Protein AF-A0A1G6G4K2-F1 (afdb_monomer)

Solvent-accessible surface area (backbone atoms only — not comparable to full-atom values): 5103 Å² total; per-residue (Å²): 109,72,59,59,55,34,24,51,53,35,23,52,51,50,18,48,46,52,71,63,44,32,59,54,34,27,72,74,48,41,71,62,18,43,54,50,33,48,52,56,51,50,49,51,42,51,49,37,29,72,76,68,59,31,24,68,57,58,91,96,34,83,65,54,43,59,48,47,19,47,51,56,34,48,53,53,48,49,60,59,50,51,68,68,55,38,76,73,57,52,60,73,73,58,134

Sequence (95 aa):
MKQYLSTFAGSAICGGFAFGIWPELWKTYGLMGGWLAATLIIGIMWYMNHYHGAILNPPGKIWLDQGWCIGSAGIAWELSAFKAISPTSFMQYLP

Mean predicted aligned error: 7.62 Å

Organism: Bacteroides ovatus (NCBI:txid28116)

Structure (mmCIF, N/CA/C/O backbone):
data_AF-A0A1G6G4K2-F1
#
_entry.id   AF-A0A1G6G4K2-F1
#
loop_
_atom_site.group_PDB
_atom_site.id
_atom_site.type_symbol
_atom_site.label_atom_id
_atom_site.label_alt_id
_atom_site.label_comp_id
_atom_site.label_asym_id
_atom_site.label_entity_id
_atom_site.label_seq_id
_atom_site.pdbx_PDB_ins_code
_atom_site.Cartn_x
_atom_site.Cartn_y
_atom_site.Cartn_z
_atom_site.occupancy
_atom_site.B_iso_or_equiv
_atom_site.auth_seq_id
_atom_site.auth_comp_id
_atom_site.auth_asym_id
_atom_site.auth_atom_id
_atom_site.pdbx_PDB_model_num
ATOM 1 N N . MET A 1 1 ? -9.466 10.685 16.788 1.00 62.81 1 MET A N 1
ATOM 2 C CA . MET A 1 1 ? -8.513 11.450 15.943 1.00 62.81 1 MET A CA 1
ATOM 3 C C . MET A 1 1 ? -7.294 10.633 15.520 1.00 62.81 1 MET A C 1
ATOM 5 O O . MET A 1 1 ? -7.089 10.507 14.324 1.00 62.81 1 MET A O 1
ATOM 9 N N . LYS A 1 2 ? -6.526 10.028 16.443 1.00 79.88 2 LYS A N 1
ATOM 10 C CA . LYS A 1 2 ? -5.304 9.258 16.108 1.00 79.88 2 LYS A CA 1
ATOM 11 C C . LYS A 1 2 ? -5.512 8.161 15.046 1.00 79.88 2 LYS A C 1
ATOM 13 O O . LYS A 1 2 ? -4.733 8.070 14.109 1.00 79.88 2 LYS A O 1
ATOM 18 N N . GLN A 1 3 ? -6.601 7.396 15.143 1.00 81.69 3 GLN A N 1
ATOM 19 C CA . GLN A 1 3 ? -6.913 6.316 14.194 1.00 81.69 3 GLN A CA 1
ATOM 20 C C . GLN A 1 3 ? -7.269 6.806 12.782 1.00 81.69 3 GLN A C 1
ATOM 22 O O . GLN A 1 3 ? -6.944 6.135 11.811 1.00 81.69 3 GLN A O 1
ATOM 27 N N . TYR A 1 4 ? -7.891 7.981 12.649 1.00 84.19 4 TYR A N 1
ATOM 28 C CA . TYR A 1 4 ? -8.220 8.558 11.340 1.00 84.19 4 TYR A CA 1
ATOM 29 C C . TYR A 1 4 ? -6.984 9.131 10.647 1.00 84.19 4 TYR A C 1
ATOM 31 O O . TYR A 1 4 ? -6.818 8.946 9.448 1.00 84.19 4 TYR A O 1
ATOM 39 N N . LEU A 1 5 ? -6.087 9.759 11.412 1.00 85.94 5 LEU A N 1
ATOM 40 C CA . LEU A 1 5 ? -4.773 10.185 10.924 1.00 85.94 5 LEU A CA 1
ATOM 41 C C . LEU A 1 5 ? -3.924 8.992 10.478 1.00 85.94 5 LEU A C 1
ATOM 43 O O . LEU A 1 5 ? -3.352 9.031 9.394 1.00 85.94 5 LEU A O 1
ATOM 47 N N . SER A 1 6 ? -3.899 7.919 11.277 1.00 86.75 6 SER A N 1
ATOM 48 C CA . SER A 1 6 ? -3.249 6.665 10.887 1.00 86.75 6 SER A CA 1
ATOM 49 C C . SER A 1 6 ? -3.871 6.105 9.615 1.00 86.75 6 SER A C 1
ATOM 51 O O . SER A 1 6 ? -3.154 5.857 8.663 1.00 86.75 6 SER A O 1
ATOM 53 N N . THR A 1 7 ? -5.202 6.008 9.554 1.00 87.62 7 THR A N 1
ATOM 54 C CA . THR A 1 7 ? -5.924 5.510 8.373 1.00 87.62 7 THR A CA 1
ATOM 55 C C . THR A 1 7 ? -5.589 6.305 7.123 1.00 87.62 7 THR A C 1
ATOM 57 O O . THR A 1 7 ? -5.340 5.718 6.074 1.00 87.62 7 THR A O 1
ATOM 60 N N . PHE A 1 8 ? -5.551 7.630 7.229 1.00 86.62 8 PHE A N 1
ATOM 61 C CA . PHE A 1 8 ? -5.174 8.500 6.126 1.00 86.62 8 PHE A CA 1
ATOM 62 C C . PHE A 1 8 ? -3.728 8.244 5.674 1.00 86.62 8 PHE A C 1
ATOM 64 O O . PHE A 1 8 ? -3.496 7.966 4.500 1.00 86.62 8 PHE A O 1
ATOM 71 N N . ALA A 1 9 ? -2.766 8.267 6.602 1.00 87.94 9 ALA A N 1
ATOM 72 C CA . ALA A 1 9 ? -1.354 8.042 6.294 1.00 87.94 9 ALA A CA 1
ATOM 73 C C . ALA A 1 9 ? -1.085 6.622 5.762 1.00 87.94 9 ALA A C 1
ATOM 75 O O . ALA A 1 9 ? -0.389 6.454 4.764 1.00 87.94 9 ALA A O 1
ATOM 76 N N . GLY A 1 10 ? -1.679 5.607 6.388 1.00 87.75 10 GLY A N 1
ATOM 77 C CA . GLY A 1 10 ? -1.596 4.207 5.988 1.00 87.75 10 GLY A CA 1
ATOM 78 C C . GLY A 1 10 ? -2.177 3.979 4.598 1.00 87.75 10 GLY A C 1
ATOM 79 O O . GLY A 1 10 ? -1.519 3.357 3.770 1.00 87.75 10 GLY A O 1
ATOM 80 N N . SER A 1 11 ? -3.343 4.564 4.298 1.00 87.25 11 SER A N 1
ATOM 81 C CA . SER A 1 11 ? -3.946 4.502 2.957 1.00 87.25 11 SER A CA 1
ATOM 82 C C . SER A 1 11 ? -3.059 5.170 1.905 1.00 87.25 11 SER A C 1
ATOM 84 O O . SER A 1 11 ? -2.873 4.618 0.825 1.00 87.25 11 SER A O 1
ATOM 86 N N . ALA A 1 12 ? -2.457 6.321 2.223 1.00 87.06 12 ALA A N 1
ATOM 87 C CA . ALA A 1 12 ? -1.549 7.015 1.311 1.00 87.06 12 ALA A CA 1
ATOM 88 C C . ALA A 1 12 ? -0.275 6.203 1.018 1.00 87.06 12 ALA A C 1
ATOM 90 O O . ALA A 1 12 ? 0.147 6.126 -0.133 1.00 87.06 12 ALA A O 1
ATOM 91 N N . ILE A 1 13 ? 0.318 5.560 2.030 1.00 87.81 13 ILE A N 1
ATOM 92 C CA . ILE A 1 13 ? 1.513 4.713 1.869 1.00 87.81 13 ILE A CA 1
ATOM 93 C C . ILE A 1 13 ? 1.183 3.456 1.058 1.00 87.81 13 ILE A C 1
ATOM 95 O O . ILE A 1 13 ? 1.866 3.149 0.081 1.00 87.81 13 ILE A O 1
ATOM 99 N N . CYS A 1 14 ? 0.119 2.747 1.438 1.00 89.56 14 CYS A N 1
ATOM 100 C CA . CYS A 1 14 ? -0.327 1.528 0.763 1.00 89.56 14 CYS A CA 1
ATOM 101 C C . CYS A 1 14 ? -0.682 1.810 -0.709 1.00 89.56 14 CYS A C 1
ATOM 103 O O . CYS A 1 14 ? -0.215 1.110 -1.610 1.00 89.56 14 CYS A O 1
ATOM 105 N N . GLY A 1 15 ? -1.406 2.900 -0.964 1.00 87.06 15 GLY A N 1
ATOM 106 C CA . GLY A 1 15 ? -1.710 3.385 -2.302 1.00 87.06 15 GLY A CA 1
ATOM 107 C C . GLY A 1 15 ? -0.475 3.794 -3.100 1.00 87.06 15 GLY A C 1
ATOM 108 O O . GLY A 1 15 ? -0.310 3.378 -4.243 1.00 87.06 15 GLY A O 1
ATOM 109 N N . GLY A 1 16 ? 0.427 4.565 -2.491 1.00 85.94 16 GLY A N 1
ATOM 110 C CA . GLY A 1 16 ? 1.663 5.020 -3.128 1.00 85.94 16 GLY A CA 1
ATOM 111 C C . GLY A 1 16 ? 2.545 3.864 -3.596 1.00 85.94 16 GLY A C 1
ATOM 112 O O . GLY A 1 16 ? 3.065 3.904 -4.708 1.00 85.94 16 GLY A O 1
ATOM 113 N N . PHE A 1 17 ? 2.659 2.792 -2.808 1.00 88.75 17 PHE A N 1
ATOM 114 C CA . PHE A 1 17 ? 3.367 1.592 -3.251 1.00 88.75 17 PHE A CA 1
ATOM 115 C C . PHE A 1 17 ? 2.632 0.864 -4.378 1.00 88.75 17 PHE A C 1
ATOM 117 O O . PHE A 1 17 ? 3.262 0.493 -5.370 1.00 88.75 17 PHE A O 1
ATOM 124 N N . ALA A 1 18 ? 1.312 0.695 -4.263 1.00 90.38 18 ALA A N 1
ATOM 125 C CA . ALA A 1 18 ? 0.519 0.003 -5.274 1.00 90.38 18 ALA A CA 1
ATOM 126 C C . ALA A 1 18 ? 0.568 0.708 -6.638 1.00 90.38 18 ALA A C 1
ATOM 128 O O . ALA A 1 18 ? 0.814 0.053 -7.643 1.00 90.38 18 ALA A O 1
ATOM 129 N N . PHE A 1 19 ? 0.400 2.029 -6.690 1.00 88.69 19 PHE A N 1
ATOM 130 C CA . PHE A 1 19 ? 0.364 2.772 -7.956 1.00 88.69 19 PHE A CA 1
ATOM 131 C C . PHE A 1 19 ? 1.736 3.292 -8.408 1.00 88.69 19 PHE A C 1
ATOM 133 O O . PHE A 1 19 ? 1.921 3.547 -9.593 1.00 88.69 19 PHE A O 1
ATOM 140 N N . GLY A 1 20 ? 2.713 3.409 -7.505 1.00 87.06 20 GLY A N 1
ATOM 141 C CA . GLY A 1 20 ? 4.065 3.869 -7.832 1.00 87.06 20 GLY A CA 1
ATOM 142 C C . G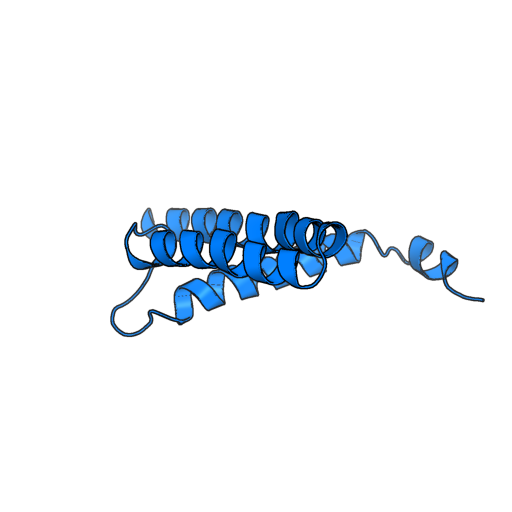LY A 1 20 ? 5.054 2.752 -8.175 1.00 87.06 20 GLY A C 1
ATOM 143 O O . GLY A 1 20 ? 5.879 2.930 -9.064 1.00 87.06 20 GLY A O 1
ATOM 144 N 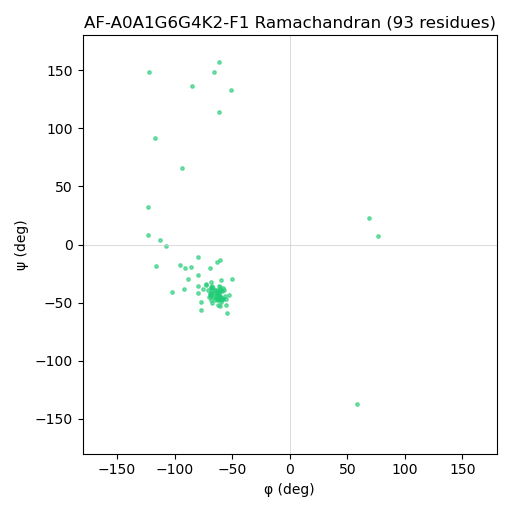N . ILE A 1 21 ? 4.992 1.599 -7.494 1.00 89.75 21 ILE A N 1
ATOM 145 C CA . ILE A 1 21 ? 5.983 0.517 -7.660 1.00 89.75 21 ILE A CA 1
ATOM 146 C C . ILE A 1 21 ? 5.448 -0.625 -8.523 1.00 89.75 21 ILE A C 1
ATOM 148 O O . ILE A 1 21 ? 6.185 -1.150 -9.358 1.00 89.75 21 ILE A O 1
ATOM 152 N N . TRP A 1 22 ? 4.179 -1.016 -8.358 1.00 91.75 22 TRP A N 1
ATOM 153 C CA . TRP A 1 22 ? 3.615 -2.131 -9.130 1.00 91.75 22 TRP A CA 1
ATOM 154 C C . TRP A 1 22 ? 3.761 -1.925 -10.644 1.00 91.75 22 TRP A C 1
ATOM 156 O O . TRP A 1 22 ? 4.242 -2.852 -11.304 1.00 91.75 22 TRP A O 1
ATOM 166 N N . PRO A 1 23 ? 3.434 -0.751 -11.229 1.00 89.69 23 PRO A N 1
ATOM 167 C CA . PRO A 1 23 ? 3.559 -0.573 -12.674 1.00 89.69 23 PRO A CA 1
ATOM 168 C C . PRO A 1 23 ? 4.998 -0.740 -13.167 1.00 89.69 23 PRO A C 1
ATOM 170 O O . PRO A 1 23 ? 5.210 -1.317 -14.229 1.00 89.69 23 PRO A O 1
ATOM 173 N N . GLU A 1 24 ? 5.991 -0.303 -12.392 1.00 91.25 24 GLU A N 1
ATOM 174 C CA . GLU A 1 24 ? 7.407 -0.441 -12.747 1.00 91.25 24 GLU A CA 1
ATOM 175 C C . GLU A 1 24 ? 7.887 -1.896 -12.655 1.00 91.25 24 GLU A C 1
ATOM 177 O O . GLU A 1 24 ? 8.598 -2.374 -13.543 1.00 91.25 24 GLU A O 1
ATOM 182 N N . LEU A 1 25 ? 7.431 -2.648 -11.646 1.00 92.44 25 LEU A N 1
ATOM 183 C CA . LEU A 1 25 ? 7.693 -4.089 -11.554 1.00 92.44 25 LEU A CA 1
ATOM 184 C C . LEU A 1 25 ? 7.062 -4.852 -12.722 1.00 92.44 25 LEU A C 1
ATOM 186 O O . LEU A 1 25 ? 7.716 -5.714 -13.311 1.00 92.44 25 LEU A O 1
ATOM 190 N N . TRP A 1 26 ? 5.826 -4.513 -13.095 1.00 92.81 26 TRP A N 1
ATOM 191 C CA . TRP A 1 26 ? 5.161 -5.091 -14.264 1.00 92.81 26 TRP A CA 1
ATOM 192 C C . TRP A 1 26 ? 5.901 -4.762 -15.563 1.00 92.81 26 TRP A C 1
ATOM 194 O O . TRP A 1 26 ? 6.144 -5.655 -16.369 1.00 92.81 26 TRP A O 1
ATOM 204 N N . LYS A 1 27 ? 6.303 -3.503 -15.771 1.00 92.81 27 LYS A N 1
ATOM 205 C CA . LYS A 1 27 ? 7.070 -3.097 -16.961 1.00 92.81 27 LYS A CA 1
ATOM 206 C C . LYS A 1 27 ? 8.401 -3.842 -17.067 1.00 92.81 27 LYS A C 1
ATOM 208 O O . LYS A 1 27 ? 8.789 -4.228 -18.163 1.00 92.81 27 LYS A O 1
ATOM 213 N N . THR A 1 28 ? 9.081 -4.053 -15.941 1.00 95.12 28 THR A N 1
ATOM 214 C CA . THR A 1 28 ? 10.425 -4.649 -15.912 1.00 95.12 28 THR A CA 1
ATOM 215 C C . THR A 1 28 ? 10.397 -6.171 -16.056 1.00 95.12 28 THR A C 1
ATOM 217 O O . THR A 1 28 ? 11.223 -6.738 -16.767 1.00 95.12 28 THR A O 1
ATOM 220 N N . TYR A 1 29 ? 9.456 -6.847 -15.391 1.00 93.81 29 TYR A N 1
ATOM 221 C CA . TYR A 1 29 ? 9.449 -8.312 -15.260 1.00 93.81 29 TYR A CA 1
ATOM 222 C C . TYR A 1 29 ? 8.161 -8.977 -15.781 1.00 93.81 29 TYR A C 1
ATOM 224 O O . TYR A 1 29 ? 7.945 -10.173 -15.570 1.00 93.81 29 TYR A O 1
ATOM 232 N N . GLY A 1 30 ? 7.276 -8.223 -16.437 1.00 92.81 30 GLY A N 1
ATOM 233 C CA . GLY A 1 30 ? 6.017 -8.715 -16.995 1.00 92.81 30 GLY A CA 1
ATOM 234 C C . GLY A 1 30 ? 5.103 -9.342 -15.941 1.00 92.81 30 GLY A C 1
ATOM 235 O O . GLY A 1 30 ? 4.974 -8.852 -14.817 1.00 92.81 30 GLY A O 1
ATOM 236 N N . LEU A 1 31 ? 4.497 -10.478 -16.296 1.00 93.69 31 LEU A N 1
ATOM 237 C CA . LEU A 1 31 ? 3.587 -11.218 -15.419 1.00 93.69 31 LEU A CA 1
ATOM 238 C C . LEU A 1 31 ? 4.243 -11.609 -14.084 1.00 93.69 31 LEU A C 1
ATOM 240 O O . LEU A 1 31 ? 3.604 -11.503 -13.039 1.00 93.69 31 LEU A O 1
ATOM 244 N N . MET A 1 32 ? 5.520 -12.010 -14.100 1.00 94.81 32 MET A N 1
ATOM 245 C CA . MET A 1 32 ? 6.261 -12.330 -12.872 1.00 94.81 32 MET A CA 1
ATOM 246 C C . MET A 1 32 ? 6.410 -11.103 -11.971 1.00 94.81 32 MET A C 1
ATOM 248 O O . MET A 1 32 ? 6.241 -11.212 -10.759 1.00 94.81 32 MET A O 1
ATOM 252 N N . GLY A 1 33 ? 6.655 -9.931 -12.560 1.00 93.19 33 GLY A N 1
ATOM 253 C CA . GLY A 1 33 ? 6.667 -8.655 -11.845 1.00 93.19 33 GLY A CA 1
ATOM 254 C C . GLY A 1 33 ? 5.327 -8.329 -11.199 1.00 93.19 33 GLY A C 1
ATOM 255 O O . GLY A 1 33 ? 5.296 -7.887 -10.055 1.00 93.19 33 GLY A O 1
ATOM 256 N N . GLY A 1 34 ? 4.221 -8.621 -11.888 1.00 91.38 34 GLY A N 1
ATOM 257 C CA . GLY A 1 34 ? 2.872 -8.489 -11.337 1.00 91.38 34 GLY A CA 1
ATOM 258 C C . GLY A 1 34 ? 2.619 -9.383 -10.124 1.00 91.38 34 GLY A C 1
ATOM 259 O O . GLY A 1 34 ? 2.133 -8.904 -9.103 1.00 91.38 34 GLY A O 1
ATOM 260 N N . TRP A 1 35 ? 2.991 -10.663 -10.199 1.00 92.75 35 TRP A N 1
ATOM 261 C CA . TRP A 1 35 ? 2.862 -11.593 -9.068 1.00 92.75 35 TRP A CA 1
ATOM 262 C C . TRP A 1 35 ? 3.756 -11.211 -7.886 1.00 92.75 35 TRP A C 1
ATOM 264 O O . TRP A 1 35 ? 3.331 -11.293 -6.730 1.00 92.75 35 TRP A O 1
ATOM 274 N N . LEU A 1 36 ? 4.977 -10.752 -8.167 1.00 93.38 36 LEU A N 1
ATOM 275 C CA . LEU A 1 36 ? 5.901 -10.263 -7.150 1.00 93.38 36 LEU A CA 1
ATOM 276 C C . LEU A 1 36 ? 5.349 -9.008 -6.461 1.00 93.38 36 LEU A C 1
ATOM 278 O O . LEU A 1 36 ? 5.334 -8.940 -5.234 1.00 93.38 36 LEU A O 1
ATOM 282 N N . ALA A 1 37 ? 4.841 -8.050 -7.238 1.00 93.00 37 ALA A N 1
ATOM 283 C CA . ALA A 1 37 ? 4.208 -6.840 -6.729 1.00 93.00 37 ALA A CA 1
ATOM 284 C C . ALA A 1 37 ? 2.973 -7.163 -5.876 1.00 93.00 37 ALA A C 1
ATOM 286 O O . ALA A 1 37 ? 2.855 -6.648 -4.767 1.00 93.00 37 ALA A O 1
ATOM 287 N N . ALA A 1 38 ? 2.103 -8.069 -6.331 1.00 90.62 38 ALA A N 1
ATOM 288 C CA . ALA A 1 38 ? 0.949 -8.518 -5.556 1.00 90.62 38 ALA A CA 1
ATOM 289 C C . ALA A 1 38 ? 1.377 -9.118 -4.208 1.00 90.62 38 ALA A C 1
ATOM 291 O O . ALA A 1 38 ? 0.853 -8.751 -3.161 1.00 90.62 38 ALA A O 1
ATOM 292 N N . THR A 1 39 ? 2.377 -9.997 -4.213 1.00 90.88 39 THR A N 1
ATOM 293 C CA . THR A 1 39 ? 2.822 -10.678 -2.990 1.00 90.88 39 THR A CA 1
ATOM 294 C C . THR A 1 39 ? 3.484 -9.711 -2.012 1.00 90.88 39 THR A C 1
ATOM 296 O O . THR A 1 39 ? 3.148 -9.699 -0.830 1.00 90.88 39 THR A O 1
ATOM 299 N N . LEU A 1 40 ? 4.410 -8.881 -2.493 1.00 91.12 40 LEU A N 1
ATOM 300 C CA . LEU A 1 40 ? 5.182 -7.985 -1.636 1.00 91.12 40 LEU A CA 1
ATOM 301 C C . LEU A 1 40 ? 4.370 -6.764 -1.211 1.00 91.12 40 LEU A C 1
ATOM 303 O O . LEU A 1 40 ? 4.307 -6.454 -0.028 1.00 91.12 40 LEU A O 1
ATOM 307 N N . ILE A 1 41 ? 3.728 -6.070 -2.149 1.00 91.19 41 ILE A N 1
ATOM 308 C CA . ILE A 1 41 ? 3.032 -4.817 -1.849 1.00 91.19 41 ILE A CA 1
ATOM 309 C C . ILE A 1 41 ? 1.704 -5.121 -1.165 1.00 91.19 41 ILE A C 1
ATOM 311 O O . ILE A 1 41 ? 1.479 -4.661 -0.048 1.00 91.19 41 ILE A O 1
ATOM 315 N N . ILE A 1 42 ? 0.834 -5.927 -1.785 1.00 90.31 42 ILE A N 1
ATOM 316 C CA . ILE A 1 42 ? -0.483 -6.206 -1.194 1.00 90.31 42 ILE A CA 1
ATOM 317 C C . ILE A 1 42 ? -0.341 -7.066 0.053 1.00 90.31 42 ILE A C 1
ATOM 319 O O . ILE A 1 42 ? -0.971 -6.743 1.050 1.00 90.31 42 ILE A O 1
ATOM 323 N N . GLY A 1 43 ? 0.517 -8.089 0.055 1.00 89.62 43 GLY A N 1
ATOM 324 C CA . GLY A 1 43 ? 0.710 -8.945 1.231 1.00 89.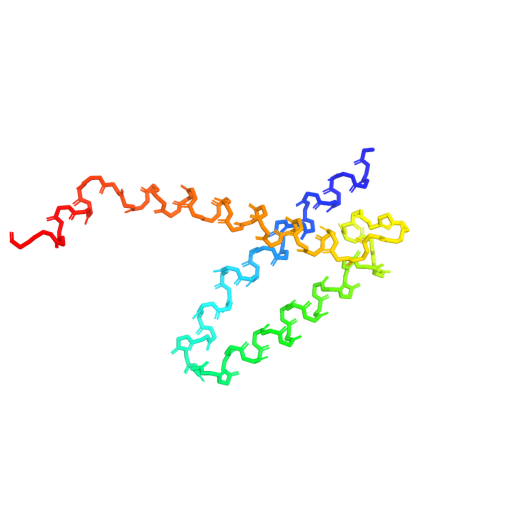62 43 GLY A CA 1
ATOM 325 C C . GLY A 1 43 ? 1.231 -8.194 2.463 1.00 89.62 43 GLY A C 1
ATOM 326 O O . GLY A 1 43 ? 0.678 -8.346 3.553 1.00 89.62 43 GLY A O 1
ATOM 327 N N . ILE A 1 44 ? 2.251 -7.338 2.309 1.00 89.94 44 ILE A N 1
ATOM 328 C CA . ILE A 1 44 ? 2.787 -6.557 3.438 1.00 89.94 44 ILE A CA 1
ATOM 329 C C . ILE A 1 44 ? 1.772 -5.502 3.889 1.00 89.94 44 ILE A C 1
ATOM 331 O O . ILE A 1 44 ? 1.550 -5.346 5.091 1.00 89.94 44 ILE A O 1
ATOM 335 N N . MET A 1 45 ? 1.120 -4.799 2.956 1.00 88.94 45 MET A N 1
ATOM 336 C CA . MET A 1 45 ? 0.124 -3.782 3.311 1.00 88.94 45 MET A CA 1
ATOM 337 C C . MET A 1 45 ? -1.113 -4.394 3.974 1.00 88.94 45 MET A C 1
ATOM 339 O O . MET A 1 45 ? -1.598 -3.839 4.953 1.00 88.94 45 MET A O 1
ATOM 343 N N . TRP A 1 46 ? -1.558 -5.568 3.527 1.00 87.88 46 TRP A N 1
ATOM 344 C CA . TRP A 1 46 ? -2.608 -6.359 4.172 1.00 87.88 46 TRP A CA 1
ATOM 345 C C . TRP A 1 46 ? -2.251 -6.629 5.637 1.00 87.88 46 TRP A C 1
ATOM 347 O O . TRP A 1 46 ? -3.004 -6.287 6.549 1.00 87.88 46 TRP A O 1
ATOM 357 N N . TYR A 1 47 ? -1.051 -7.159 5.896 1.00 89.06 47 TYR A N 1
ATOM 358 C CA . TYR A 1 47 ? -0.607 -7.410 7.267 1.00 89.06 47 TYR A CA 1
ATOM 359 C C . TYR A 1 47 ? -0.592 -6.129 8.120 1.00 89.06 47 TYR A C 1
ATOM 361 O O . TYR A 1 47 ? -1.109 -6.104 9.241 1.00 89.06 47 TYR A O 1
ATOM 369 N N . MET A 1 48 ? -0.043 -5.045 7.570 1.00 87.06 48 MET A N 1
ATOM 370 C CA . MET A 1 48 ? 0.029 -3.746 8.237 1.00 87.06 48 MET A CA 1
ATOM 371 C C . MET A 1 48 ? -1.353 -3.171 8.572 1.00 87.06 48 MET A C 1
ATOM 373 O O . MET A 1 48 ? -1.563 -2.657 9.676 1.00 87.06 48 MET A O 1
ATOM 377 N N . ASN A 1 49 ? -2.297 -3.279 7.638 1.00 87.00 49 ASN A N 1
ATOM 378 C CA . ASN A 1 49 ? -3.644 -2.737 7.764 1.00 87.00 49 ASN A CA 1
ATOM 379 C C . ASN A 1 49 ? -4.457 -3.507 8.807 1.00 87.00 49 ASN A C 1
ATOM 381 O O . ASN A 1 49 ? -5.050 -2.886 9.688 1.00 87.00 49 ASN A O 1
ATOM 385 N N . HIS A 1 50 ? -4.408 -4.842 8.790 1.00 84.94 50 HIS A N 1
ATOM 386 C CA . HIS A 1 50 ? -5.275 -5.638 9.662 1.00 84.94 50 HIS A CA 1
ATOM 387 C C . HIS A 1 50 ? -4.696 -5.938 11.041 1.00 84.94 50 HIS A C 1
ATOM 389 O O . HIS A 1 50 ? -5.472 -6.095 11.983 1.00 84.94 50 HIS A O 1
ATOM 395 N N . TYR A 1 51 ? -3.369 -6.033 11.178 1.00 86.19 51 TYR A N 1
ATOM 396 C CA . TYR A 1 51 ? -2.738 -6.512 12.416 1.00 86.19 51 TYR A CA 1
ATOM 397 C C . TYR A 1 51 ? -1.876 -5.464 13.122 1.00 86.19 51 TYR A C 1
ATOM 399 O O . TYR A 1 51 ? -1.618 -5.603 14.314 1.00 86.19 51 TYR A O 1
ATOM 407 N N . HIS A 1 52 ? -1.455 -4.404 12.426 1.00 85.38 52 HIS A N 1
ATOM 408 C CA . HIS A 1 52 ? -0.657 -3.316 13.009 1.00 85.38 52 HIS A CA 1
ATOM 409 C C . HIS A 1 52 ? -1.436 -2.005 13.188 1.00 85.38 52 HIS A C 1
ATOM 411 O O . HIS A 1 52 ? -0.893 -1.029 13.702 1.00 85.38 52 HIS A O 1
ATOM 417 N N . GLY A 1 53 ? -2.709 -1.975 12.782 1.00 81.19 53 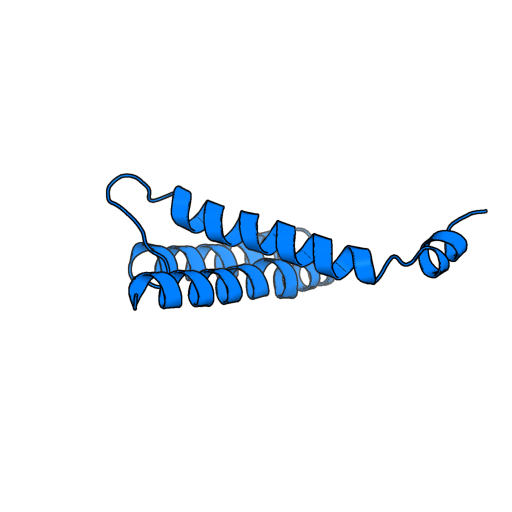GLY A N 1
ATOM 418 C CA . GLY A 1 53 ? -3.583 -0.816 12.961 1.00 81.19 53 GLY A CA 1
ATOM 419 C C . GLY A 1 53 ? -3.198 0.388 12.103 1.00 81.19 53 GLY A C 1
ATOM 420 O O . GLY A 1 53 ? -3.561 1.513 12.452 1.00 81.19 53 GLY A O 1
ATOM 421 N N . ALA A 1 54 ? -2.481 0.171 10.991 1.00 84.38 54 ALA A N 1
ATOM 422 C CA . ALA A 1 54 ? -2.171 1.235 10.038 1.00 84.38 54 ALA A CA 1
ATOM 423 C C . ALA A 1 54 ? -3.460 1.875 9.498 1.00 84.38 54 ALA A C 1
ATOM 425 O O . ALA A 1 54 ? -3.538 3.096 9.377 1.00 84.38 54 ALA A O 1
ATOM 426 N N . ILE A 1 55 ? -4.496 1.063 9.273 1.00 85.19 55 ILE A N 1
ATOM 427 C CA . ILE A 1 55 ? -5.834 1.492 8.870 1.00 85.19 55 ILE A CA 1
ATOM 428 C C . ILE A 1 55 ? -6.859 1.000 9.896 1.00 85.19 55 ILE A C 1
ATOM 430 O O . ILE A 1 55 ? -6.684 -0.033 10.542 1.00 85.19 55 ILE A O 1
ATOM 434 N N . LEU A 1 56 ? -7.930 1.771 10.086 1.00 87.00 56 LEU A N 1
ATOM 435 C CA . LEU A 1 56 ? -9.069 1.358 10.892 1.00 87.00 56 LEU A CA 1
ATOM 436 C C . LEU A 1 56 ? -9.708 0.104 10.281 1.00 87.00 56 LEU A C 1
ATOM 438 O O . LEU A 1 56 ? -10.322 0.180 9.220 1.00 87.00 56 LEU A O 1
ATOM 442 N N . ASN A 1 57 ? -9.632 -1.008 11.006 1.00 87.31 57 ASN A N 1
ATOM 443 C CA . ASN A 1 57 ? -10.228 -2.283 10.622 1.00 87.31 57 ASN A CA 1
ATOM 444 C C . ASN A 1 57 ? -11.310 -2.702 11.637 1.00 87.31 57 ASN A C 1
ATOM 446 O O . ASN A 1 57 ? -10.995 -3.314 12.663 1.00 87.31 57 ASN A O 1
ATOM 450 N N . PRO A 1 58 ? -12.588 -2.336 11.428 1.00 84.81 58 PRO A N 1
ATOM 451 C CA . PRO A 1 58 ? -13.666 -2.749 12.318 1.00 84.81 58 PRO A CA 1
ATOM 452 C C . PRO A 1 58 ? -13.882 -4.273 12.279 1.00 84.81 58 PRO A C 1
ATOM 454 O O . PRO A 1 58 ? -13.745 -4.882 11.214 1.00 84.81 58 PRO A O 1
ATOM 457 N N . PRO A 1 59 ? -14.310 -4.897 13.393 1.00 86.50 59 PRO A N 1
ATOM 458 C CA . PRO A 1 59 ? -14.624 -6.323 13.420 1.00 86.50 59 PRO A CA 1
ATOM 459 C C . PRO A 1 59 ? -15.583 -6.726 12.293 1.00 86.50 59 PRO A C 1
ATOM 461 O O . PRO A 1 59 ? -16.590 -6.059 12.048 1.00 86.50 59 PRO A O 1
ATOM 464 N N . GLY A 1 60 ? -15.255 -7.815 11.593 1.00 86.31 60 GLY A N 1
ATOM 465 C CA . GLY A 1 60 ? -16.048 -8.329 10.473 1.00 86.31 60 GLY A CA 1
ATOM 466 C C . GLY A 1 60 ? -15.897 -7.566 9.150 1.00 86.31 60 GLY A C 1
ATOM 467 O O . GLY A 1 60 ? -16.626 -7.869 8.209 1.00 86.31 60 GLY A O 1
ATOM 468 N N . LYS A 1 61 ? -14.974 -6.595 9.043 1.00 85.50 61 LYS A N 1
ATOM 469 C CA . LYS A 1 61 ? -14.783 -5.759 7.840 1.00 85.50 61 LYS A CA 1
ATOM 470 C C . LYS A 1 61 ? -13.361 -5.803 7.263 1.00 85.50 61 LYS A C 1
ATOM 472 O O . LYS A 1 61 ? -12.940 -4.841 6.635 1.00 85.50 61 LYS A O 1
ATOM 477 N N . ILE A 1 62 ? -12.676 -6.942 7.396 1.00 84.00 62 ILE A N 1
ATOM 478 C CA . ILE A 1 62 ? -11.263 -7.139 7.005 1.00 84.00 62 ILE A CA 1
ATOM 479 C C . ILE A 1 62 ? -10.958 -6.928 5.511 1.00 84.00 62 ILE A C 1
ATOM 481 O O . ILE A 1 62 ? -9.811 -6.863 5.119 1.00 84.00 62 ILE A O 1
ATOM 485 N N . TRP A 1 63 ? -11.958 -6.865 4.637 1.00 82.75 63 TRP A N 1
ATOM 486 C CA . TRP A 1 63 ? -11.729 -6.567 3.215 1.00 82.75 63 TRP A CA 1
ATOM 487 C C . TRP A 1 63 ? -11.904 -5.075 2.901 1.00 82.75 63 TRP A C 1
ATOM 489 O O . TRP A 1 63 ? -11.475 -4.596 1.850 1.00 82.75 63 TRP A O 1
ATOM 499 N N . LEU A 1 64 ? -12.573 -4.335 3.791 1.00 84.62 64 LEU A N 1
ATOM 500 C CA . LEU A 1 64 ? -13.049 -2.981 3.527 1.00 84.62 64 LEU A CA 1
ATOM 501 C C . LEU A 1 64 ? -11.938 -1.938 3.675 1.00 84.62 64 LEU A C 1
ATOM 503 O O . LEU A 1 64 ? -11.901 -0.983 2.913 1.00 84.62 64 LEU A O 1
ATOM 507 N N . ASP A 1 65 ? -11.030 -2.122 4.622 1.00 83.81 65 ASP A N 1
ATOM 508 C CA . ASP A 1 65 ? -9.841 -1.294 4.844 1.00 83.81 65 ASP A CA 1
ATOM 509 C C . ASP A 1 65 ? -8.812 -1.423 3.712 1.00 83.81 65 ASP A C 1
ATOM 511 O O . ASP A 1 65 ? -8.305 -0.406 3.230 1.00 83.81 65 ASP A O 1
ATOM 515 N N . GLN A 1 66 ? -8.563 -2.639 3.213 1.00 86.12 66 GLN A N 1
ATOM 516 C CA . GLN A 1 66 ? -7.702 -2.836 2.042 1.00 86.12 66 GLN A CA 1
ATOM 517 C C . GLN A 1 66 ? -8.335 -2.238 0.776 1.00 86.12 66 GLN A C 1
ATOM 519 O O . GLN A 1 66 ? -7.667 -1.525 0.023 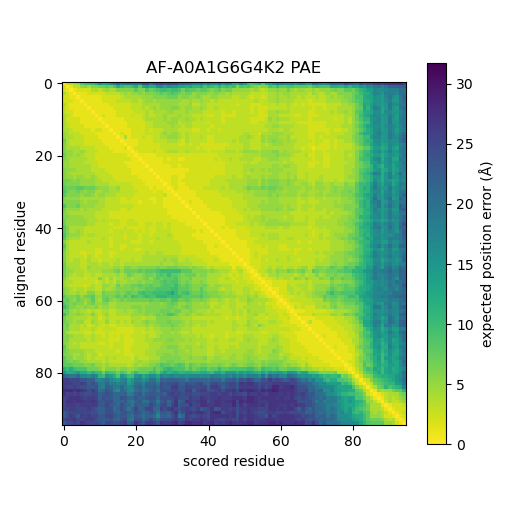1.00 86.12 66 GLN A O 1
ATOM 524 N N . GLY A 1 67 ? -9.632 -2.486 0.555 1.00 86.56 67 GLY A N 1
ATOM 525 C CA . GLY A 1 67 ? -10.379 -1.893 -0.556 1.00 86.56 67 GLY A CA 1
ATOM 526 C C . GLY A 1 67 ? -10.422 -0.364 -0.484 1.00 86.56 67 GLY A C 1
ATOM 527 O O . GLY A 1 67 ? -10.257 0.303 -1.504 1.00 86.56 67 GLY A O 1
ATOM 528 N N . TRP A 1 68 ? -10.565 0.200 0.720 1.00 86.38 68 TRP A N 1
ATOM 529 C CA . TRP A 1 68 ? -10.523 1.642 0.956 1.00 86.38 68 TRP A CA 1
ATOM 530 C C . TRP A 1 68 ? -9.168 2.244 0.586 1.00 86.38 68 TRP A C 1
ATOM 532 O O . TRP A 1 68 ? -9.135 3.239 -0.141 1.00 86.38 68 TRP A O 1
ATOM 542 N N . CYS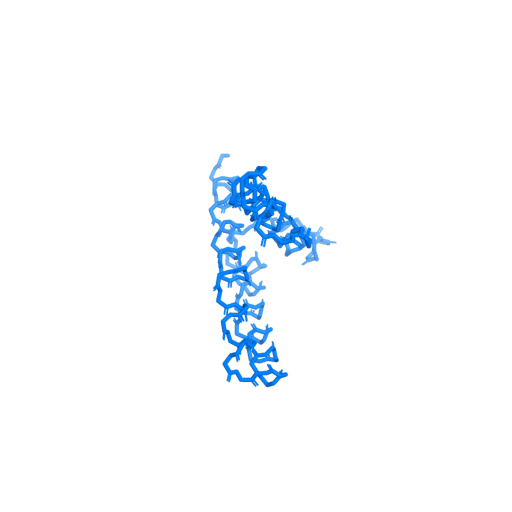 A 1 69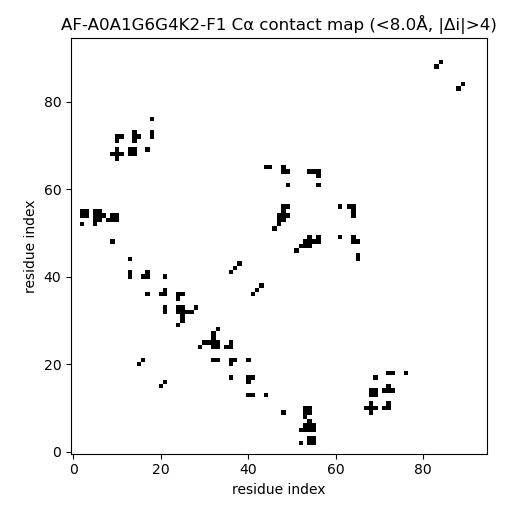 ? -8.060 1.630 1.025 1.00 88.19 69 CYS A N 1
ATOM 543 C CA . CYS A 1 69 ? -6.717 2.071 0.644 1.00 88.19 69 CYS A CA 1
ATOM 544 C C . CYS A 1 69 ? -6.572 2.131 -0.884 1.00 88.19 69 CYS A C 1
ATOM 546 O O . CYS A 1 69 ? -6.284 3.190 -1.441 1.00 88.19 69 CYS A O 1
ATOM 548 N N . ILE A 1 70 ? -6.782 0.998 -1.562 1.00 90.19 70 ILE A N 1
ATOM 549 C CA . ILE A 1 70 ? -6.486 0.876 -2.993 1.00 90.19 70 ILE A CA 1
ATOM 550 C C . ILE A 1 70 ? -7.448 1.726 -3.827 1.00 90.19 70 ILE A C 1
ATOM 552 O O . ILE A 1 70 ? -7.010 2.421 -4.740 1.00 90.19 70 ILE A O 1
ATOM 556 N N . GLY A 1 71 ? -8.741 1.728 -3.494 1.00 89.00 71 GLY A N 1
ATOM 557 C CA . GLY A 1 71 ? -9.748 2.500 -4.221 1.00 89.00 71 GLY A CA 1
ATOM 558 C C . GLY A 1 71 ? -9.536 4.009 -4.102 1.00 89.00 71 GLY A C 1
ATOM 559 O O . GLY A 1 71 ? -9.529 4.710 -5.111 1.00 89.00 71 GLY A O 1
ATOM 560 N N . SER A 1 72 ? -9.310 4.520 -2.887 1.00 87.94 72 SER A N 1
ATOM 561 C CA . SER A 1 72 ? -9.095 5.961 -2.680 1.00 87.94 72 SER A CA 1
ATOM 562 C C . SER A 1 72 ? -7.786 6.452 -3.301 1.00 87.94 72 SER A C 1
ATOM 564 O O . SER A 1 72 ? -7.758 7.520 -3.914 1.00 87.94 72 SER A O 1
ATOM 566 N N . ALA A 1 73 ? -6.719 5.655 -3.210 1.00 87.88 73 ALA A N 1
ATOM 567 C CA . ALA A 1 73 ? -5.450 5.970 -3.847 1.00 87.88 73 ALA A CA 1
ATOM 568 C C . ALA A 1 73 ? -5.522 5.901 -5.375 1.00 87.88 73 ALA A C 1
ATOM 570 O O . ALA A 1 73 ? -4.928 6.751 -6.029 1.00 87.88 73 ALA A O 1
ATOM 571 N N . GLY A 1 74 ? -6.276 4.954 -5.940 1.00 86.25 74 GLY A N 1
ATOM 572 C CA . GLY A 1 74 ? -6.500 4.866 -7.383 1.00 86.25 74 GLY A CA 1
ATOM 573 C C . GLY A 1 74 ? -7.203 6.106 -7.924 1.00 86.25 74 GLY A C 1
ATOM 574 O O . GLY A 1 74 ? -6.732 6.706 -8.884 1.00 86.25 74 GLY A O 1
ATOM 575 N N . ILE A 1 75 ? -8.253 6.565 -7.235 1.00 88.06 75 ILE A N 1
ATOM 576 C CA . ILE A 1 75 ? -8.945 7.818 -7.577 1.00 88.06 75 ILE A CA 1
ATOM 577 C C . ILE A 1 75 ? -7.9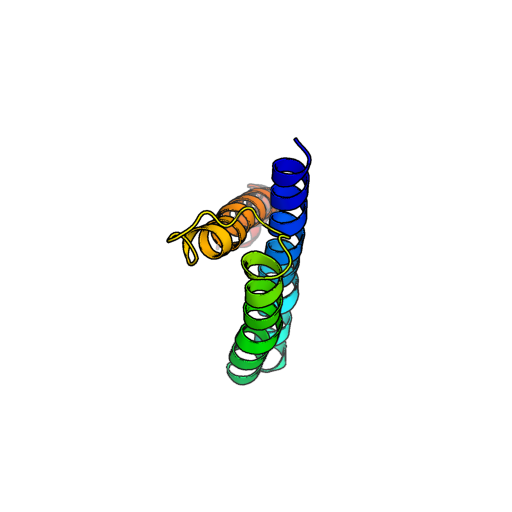78 9.009 -7.505 1.00 88.06 75 ILE A C 1
ATOM 579 O O . ILE A 1 75 ? -7.920 9.818 -8.428 1.00 88.06 75 ILE A O 1
ATOM 583 N N . ALA A 1 76 ? -7.198 9.129 -6.427 1.00 86.06 76 ALA A N 1
ATOM 584 C CA . ALA A 1 76 ? -6.237 10.222 -6.280 1.00 86.06 76 ALA A CA 1
ATOM 585 C C . ALA A 1 76 ? -5.138 10.185 -7.358 1.00 86.06 76 ALA A C 1
ATOM 587 O O . ALA A 1 76 ? -4.780 11.226 -7.915 1.00 86.06 76 ALA A O 1
ATOM 588 N N . TRP A 1 77 ? -4.635 8.990 -7.675 1.00 83.25 77 TRP A N 1
ATOM 589 C CA . TRP A 1 77 ? -3.648 8.762 -8.723 1.00 83.25 77 TRP A CA 1
ATOM 590 C C . TRP A 1 77 ? -4.189 9.194 -10.084 1.00 83.25 77 TRP A C 1
ATOM 592 O O . TRP A 1 77 ? -3.576 10.037 -10.737 1.00 83.25 77 TRP A O 1
ATOM 602 N N . GLU A 1 78 ? -5.366 8.709 -10.479 1.00 79.00 78 GLU A N 1
ATOM 603 C CA . GLU A 1 78 ? -6.002 9.094 -11.740 1.00 79.00 78 GLU A CA 1
ATOM 604 C C . GLU A 1 78 ? -6.233 10.602 -11.827 1.00 79.00 78 GLU A C 1
ATOM 606 O O . GLU A 1 78 ? -5.849 11.213 -12.819 1.00 79.00 78 GLU A O 1
ATOM 611 N N . LEU A 1 79 ? -6.769 11.240 -10.783 1.00 82.06 79 LEU A N 1
ATOM 612 C CA . LEU A 1 79 ? -6.977 12.694 -10.771 1.00 82.06 79 LEU A CA 1
ATOM 613 C C . LEU A 1 79 ? -5.666 13.479 -10.934 1.00 82.06 79 LEU A C 1
ATOM 615 O O . LEU A 1 79 ? -5.642 14.517 -11.599 1.00 82.06 79 LEU A O 1
ATOM 619 N N . SER A 1 80 ? -4.566 12.989 -10.357 1.00 74.00 80 SER A N 1
ATOM 620 C CA . SER A 1 80 ? -3.243 13.595 -10.544 1.00 74.00 80 SER A CA 1
ATOM 621 C C . SER A 1 80 ? -2.668 13.347 -11.944 1.00 74.00 80 SER A C 1
ATOM 623 O O . SER A 1 80 ? -2.061 14.251 -12.520 1.00 74.00 80 SER A O 1
ATOM 625 N N . ALA A 1 81 ? -2.933 12.179 -12.535 1.00 66.06 81 ALA A N 1
ATOM 626 C CA . ALA A 1 81 ? -2.539 11.829 -13.897 1.00 66.06 81 ALA A CA 1
ATOM 627 C C . ALA A 1 81 ? -3.366 12.568 -14.968 1.00 66.06 81 ALA A C 1
ATOM 629 O O . ALA A 1 81 ? -2.817 12.968 -15.992 1.00 66.06 81 ALA A O 1
ATOM 630 N N . PHE A 1 82 ? -4.651 12.850 -14.729 1.00 53.31 82 PHE A N 1
ATOM 631 C CA . PHE A 1 82 ? -5.488 13.667 -15.621 1.00 53.31 82 PHE A CA 1
ATOM 632 C C . PHE A 1 82 ? -4.932 15.082 -15.799 1.00 53.31 82 PHE A C 1
ATOM 634 O O . PHE A 1 82 ? -5.048 15.663 -16.873 1.00 53.31 82 PHE A O 1
ATOM 641 N N . LYS A 1 83 ? -4.252 15.625 -14.783 1.00 49.50 83 LYS A N 1
ATOM 642 C CA . LYS A 1 83 ? -3.559 16.916 -14.889 1.00 49.50 83 LYS A CA 1
ATOM 643 C C . LYS A 1 83 ? -2.327 16.862 -15.808 1.00 49.50 83 LYS A C 1
ATOM 645 O O . LYS A 1 83 ? -1.902 17.905 -16.294 1.00 49.50 83 LYS A O 1
ATOM 650 N N . ALA A 1 84 ? -1.777 15.671 -16.062 1.00 47.50 84 ALA A N 1
ATOM 651 C CA . ALA A 1 84 ? -0.692 15.438 -17.019 1.00 47.50 84 ALA A CA 1
ATOM 652 C C . ALA A 1 84 ? -1.198 15.231 -18.464 1.00 47.50 84 ALA A C 1
ATOM 654 O O . ALA A 1 84 ? -0.447 15.452 -19.417 1.00 47.50 84 ALA A O 1
ATOM 655 N N . ILE A 1 85 ? -2.480 14.886 -18.643 1.00 50.75 85 ILE A N 1
ATOM 656 C CA . ILE A 1 85 ? -3.184 14.935 -19.932 1.00 50.75 85 ILE A CA 1
ATOM 657 C C . ILE A 1 85 ? -3.891 16.294 -20.037 1.00 50.75 85 ILE A C 1
ATOM 659 O O . ILE A 1 85 ? -5.115 16.402 -20.003 1.00 50.75 85 ILE A O 1
ATOM 663 N N . SER A 1 86 ? -3.124 17.381 -20.111 1.00 54.94 86 SER A N 1
ATOM 664 C CA . SER A 1 86 ? -3.695 18.650 -20.551 1.00 54.94 86 SER A CA 1
ATOM 665 C C . SER A 1 86 ? -4.218 18.502 -21.992 1.00 54.94 86 SER A C 1
A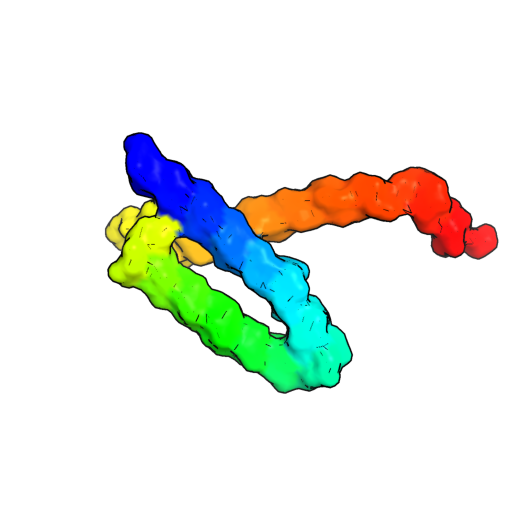TOM 667 O O . SER A 1 86 ? -3.730 17.659 -22.749 1.00 54.94 86 SER A O 1
ATOM 669 N N . PRO A 1 87 ? -5.172 19.340 -22.439 1.00 59.00 87 PRO A N 1
ATOM 670 C CA . PRO A 1 87 ? -5.617 19.346 -23.837 1.00 59.00 87 PRO A CA 1
ATOM 671 C C . PRO A 1 87 ? -4.446 19.428 -24.833 1.00 59.00 87 PRO A C 1
ATOM 673 O O . PRO A 1 87 ? -4.505 18.877 -25.928 1.00 59.00 87 PRO A O 1
ATOM 676 N N . THR A 1 88 ? -3.347 20.063 -24.419 1.00 59.56 88 THR A N 1
ATOM 677 C CA . THR A 1 88 ? -2.092 20.142 -25.170 1.00 59.56 88 THR A CA 1
ATOM 678 C C . THR A 1 88 ? -1.352 18.811 -25.317 1.00 59.56 88 THR A C 1
ATOM 680 O O . THR A 1 88 ? -0.787 18.589 -26.383 1.00 59.56 88 THR A O 1
ATOM 683 N N . SER A 1 89 ? -1.359 17.911 -24.327 1.00 57.91 89 SER A N 1
ATOM 684 C CA . SER A 1 89 ? -0.772 16.569 -24.473 1.00 57.91 89 SER A CA 1
ATOM 685 C C . SER A 1 89 ? -1.700 15.600 -25.212 1.00 57.91 89 SER A C 1
ATOM 687 O O . SER A 1 89 ? -1.206 14.719 -25.907 1.00 57.91 89 SER A O 1
ATOM 689 N N . PHE A 1 90 ? -3.024 15.795 -25.173 1.00 56.94 90 PHE A N 1
ATOM 690 C CA . PHE A 1 90 ? -3.970 15.030 -26.002 1.00 56.94 90 PHE A CA 1
ATOM 691 C C . PHE A 1 90 ? -3.847 15.359 -27.502 1.00 56.94 90 PHE A C 1
ATOM 693 O O . PHE A 1 90 ? -3.895 14.456 -28.334 1.00 56.94 90 PHE A O 1
ATOM 700 N N . MET A 1 91 ? -3.598 16.628 -27.858 1.00 59.94 91 MET A N 1
ATOM 701 C CA . MET A 1 91 ? -3.373 17.029 -29.258 1.00 59.94 91 MET A CA 1
ATOM 702 C C . MET A 1 91 ? -2.123 16.408 -29.902 1.00 59.94 91 MET A C 1
ATOM 704 O O . MET A 1 91 ? -2.021 16.415 -31.122 1.00 59.94 91 MET A O 1
ATOM 708 N N . GLN A 1 92 ? -1.193 15.843 -29.127 1.00 61.03 92 GLN A N 1
ATOM 709 C CA . GLN A 1 92 ? -0.017 15.143 -29.666 1.00 61.03 92 GLN A CA 1
ATOM 710 C C . GLN A 1 92 ? -0.318 13.710 -30.143 1.00 61.03 92 GLN A C 1
ATOM 712 O O . GLN A 1 92 ? 0.531 13.100 -30.786 1.00 61.03 92 GLN A O 1
ATOM 717 N N . TYR A 1 93 ? -1.504 13.176 -29.831 1.00 52.50 93 TYR A N 1
ATOM 718 C CA . TYR A 1 93 ? -1.943 11.824 -30.203 1.00 52.50 93 TYR A CA 1
ATOM 719 C C . TYR A 1 93 ? -3.106 11.817 -31.210 1.00 52.50 93 TYR A C 1
ATOM 721 O O . TYR A 1 93 ? -3.622 10.747 -31.536 1.00 52.50 93 TYR A O 1
ATOM 729 N N . LEU A 1 94 ? -3.536 12.987 -31.696 1.00 48.62 94 LEU A N 1
ATOM 730 C CA . LEU A 1 94 ? -4.479 13.090 -32.810 1.00 48.62 94 LEU A CA 1
ATOM 731 C C . LEU A 1 94 ? -3.700 13.017 -34.141 1.00 48.62 94 LEU A C 1
ATOM 733 O O . LEU A 1 94 ? -2.633 13.627 -34.222 1.00 48.62 94 LEU A O 1
ATOM 737 N N . PRO A 1 95 ? -4.186 12.252 -35.139 1.00 54.69 95 PRO A N 1
ATOM 738 C CA . PRO A 1 95 ? -3.534 12.111 -36.443 1.00 54.69 95 PRO A CA 1
ATOM 739 C C . PRO A 1 95 ? -3.514 13.412 -37.254 1.00 54.69 95 PRO A C 1
ATOM 741 O O . PRO A 1 95 ? -4.447 14.234 -37.093 1.00 54.69 95 PRO A O 1
#

Secondary structure (DSSP, 8-state):
-HHHHHHHHHHHHHHHHHHHTHHHHHHHHHHHHHHHHIIIIIHHHHHHHHHS-SS---TT-TTHHHHHHHHHHHHHHHHHHHTTS-HHHHTTS--

Radius of gyration: 16.03 Å; Cα contacts (8 Å, |Δi|>4): 93; chains: 1; bounding box: 26×32×53 Å

Foldseek 3Di:
DVLVVLLVVLLQVLLCLLVPPLVVLCVVPNPVSNVVSCCPSVVVSLCCVPPVSSHDDDPPRSVPSSCCSNVVSVVVVVVVVVVVVDVVVVVVPDD

pLDDT: mean 82.44, std 12.6, range [47.5, 95.12]

InterPro domains:
  IPR054200 Protein of unknown function DUF6905 [PF21846] (5-80)